Protein AF-A0A940PWK2-F1 (afdb_monomer_lite)

Structure (mmCIF, N/CA/C/O backbone):
data_AF-A0A940PWK2-F1
#
_entry.id   AF-A0A940PWK2-F1
#
loop_
_atom_site.group_PDB
_atom_site.id
_atom_site.type_symbol
_atom_site.label_atom_id
_atom_site.label_alt_id
_atom_site.label_comp_id
_atom_site.label_asym_id
_atom_site.label_entity_id
_atom_site.label_seq_id
_atom_site.pdbx_PDB_ins_code
_atom_site.Cartn_x
_atom_site.Cartn_y
_atom_site.Cartn_z
_atom_site.occupancy
_atom_site.B_iso_or_equiv
_atom_site.auth_seq_id
_atom_site.auth_comp_id
_atom_site.auth_asym_id
_atom_site.auth_atom_id
_atom_site.pdbx_PDB_model_num
ATOM 1 N N . MET A 1 1 ? 14.906 0.070 -26.632 1.00 36.09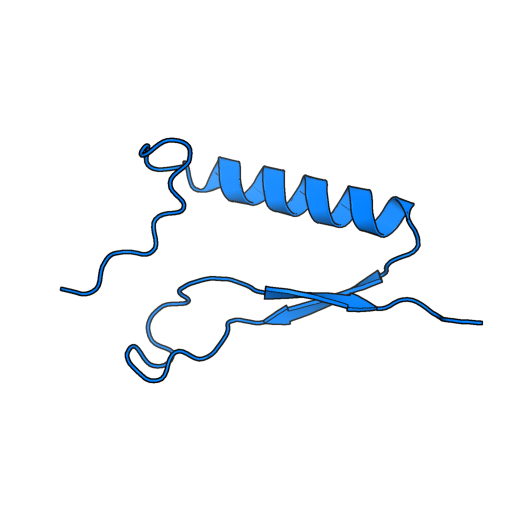 1 MET A N 1
ATOM 2 C CA . MET A 1 1 ? 15.304 0.630 -25.323 1.00 36.09 1 MET A CA 1
ATOM 3 C C . MET A 1 1 ? 14.039 1.151 -24.655 1.00 36.09 1 MET A C 1
ATOM 5 O O . MET A 1 1 ? 13.525 2.178 -25.074 1.00 36.09 1 MET A O 1
ATOM 9 N N . LEU A 1 2 ? 13.447 0.380 -23.740 1.00 35.50 2 LEU A N 1
ATOM 10 C CA . LEU A 1 2 ? 12.229 0.797 -23.036 1.00 35.50 2 LEU A CA 1
ATOM 11 C C . LEU A 1 2 ? 12.611 1.897 -22.035 1.00 35.50 2 LEU A C 1
ATOM 13 O O . LEU A 1 2 ? 13.630 1.736 -21.358 1.00 35.50 2 LEU A O 1
ATOM 17 N N . PRO A 1 3 ? 11.868 3.015 -21.955 1.00 38.84 3 PRO A N 1
ATOM 18 C CA . PRO A 1 3 ? 12.176 4.062 -20.996 1.00 38.84 3 PRO A CA 1
ATOM 19 C C . PRO A 1 3 ? 12.098 3.444 -19.602 1.00 38.84 3 PRO A C 1
ATOM 21 O O . PRO A 1 3 ? 11.042 2.978 -19.182 1.00 38.84 3 PRO A O 1
ATOM 24 N N . SER A 1 4 ? 13.237 3.379 -18.908 1.00 46.28 4 SER A N 1
ATOM 25 C CA . SER A 1 4 ? 13.281 2.965 -17.509 1.00 46.28 4 SER A CA 1
ATOM 26 C C . SER A 1 4 ? 12.258 3.817 -16.766 1.00 46.28 4 SER A C 1
ATOM 28 O O . SER A 1 4 ? 12.392 5.045 -16.784 1.00 46.28 4 SER A O 1
ATOM 30 N N . TYR A 1 5 ? 11.239 3.185 -16.183 1.00 51.34 5 TYR A N 1
ATOM 31 C CA . TYR A 1 5 ? 10.184 3.839 -15.413 1.00 51.34 5 TYR A CA 1
ATOM 32 C C . TYR A 1 5 ? 10.807 4.363 -14.115 1.00 51.34 5 TYR A C 1
ATOM 34 O O . TYR A 1 5 ? 10.735 3.772 -13.047 1.00 51.34 5 TYR A O 1
ATOM 42 N N . GLN A 1 6 ? 11.586 5.429 -14.257 1.00 54.28 6 GLN A N 1
ATOM 43 C CA . GLN A 1 6 ? 12.200 6.150 -13.166 1.00 54.28 6 GLN A CA 1
ATOM 44 C C . GLN A 1 6 ? 11.112 7.075 -12.661 1.00 54.28 6 GLN A C 1
ATOM 46 O O . GLN A 1 6 ? 10.692 7.974 -13.391 1.00 54.28 6 GLN A O 1
ATOM 51 N N . THR A 1 7 ? 10.652 6.864 -11.432 1.00 56.94 7 THR A N 1
ATOM 52 C CA . THR A 1 7 ? 9.859 7.866 -10.727 1.00 56.94 7 THR A CA 1
ATOM 53 C C . THR A 1 7 ? 10.704 9.135 -10.731 1.00 56.94 7 THR A C 1
ATOM 55 O O . THR A 1 7 ? 11.775 9.176 -10.122 1.00 56.94 7 THR A O 1
ATOM 58 N N . ARG A 1 8 ? 10.313 10.121 -11.541 1.00 59.06 8 ARG A N 1
ATOM 59 C CA . AR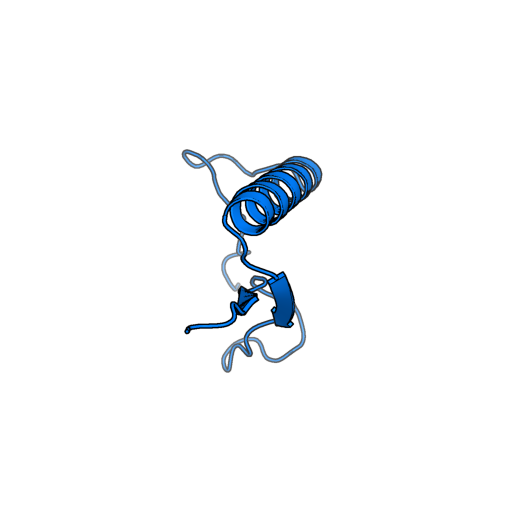G A 1 8 ? 11.011 11.400 -11.622 1.00 59.06 8 ARG A CA 1
ATOM 60 C C . ARG A 1 8 ? 10.199 12.426 -10.867 1.00 59.06 8 ARG A C 1
ATOM 62 O O . ARG A 1 8 ? 9.060 12.696 -11.234 1.00 59.06 8 ARG A O 1
ATOM 69 N N . LYS A 1 9 ? 10.794 13.021 -9.840 1.00 61.31 9 LYS A N 1
ATOM 70 C CA . LYS A 1 9 ? 10.228 14.190 -9.166 1.00 61.31 9 LYS A CA 1
ATOM 71 C C . LYS A 1 9 ? 10.903 15.413 -9.772 1.00 61.31 9 LYS A C 1
ATOM 73 O O . LYS A 1 9 ? 12.123 15.525 -9.713 1.00 61.31 9 LYS A O 1
ATOM 78 N N . ASN A 1 10 ? 10.134 16.277 -10.433 1.00 64.62 10 ASN A N 1
ATOM 79 C CA . ASN A 1 10 ? 10.645 17.465 -11.132 1.00 64.62 10 ASN A CA 1
ATOM 80 C C . ASN A 1 10 ? 11.773 17.155 -12.143 1.00 64.62 10 ASN A C 1
ATOM 82 O O . ASN A 1 10 ? 12.736 17.903 -12.265 1.00 64.62 10 ASN A O 1
ATOM 86 N N . GLY A 1 11 ? 11.690 16.016 -12.841 1.00 65.50 11 GLY A N 1
ATOM 87 C CA . GLY A 1 11 ? 12.700 15.606 -13.827 1.00 65.50 11 GLY A CA 1
ATOM 88 C C . GLY A 1 11 ? 13.969 14.961 -13.250 1.00 65.50 11 GLY A C 1
ATOM 89 O O . GLY A 1 11 ? 14.804 14.499 -14.032 1.00 65.50 11 GLY A O 1
ATOM 90 N N . LEU A 1 12 ? 14.090 14.849 -11.922 1.00 60.09 12 LEU A N 1
ATOM 91 C CA . LEU A 1 12 ? 15.223 14.226 -11.231 1.00 60.09 12 LEU A CA 1
ATOM 92 C C . LEU A 1 12 ? 14.943 12.762 -10.885 1.00 60.09 12 LEU A C 1
ATOM 94 O O . LEU A 1 12 ? 13.830 12.410 -10.495 1.00 60.09 12 LEU A O 1
ATOM 98 N N . LYS A 1 13 ? 15.969 11.910 -11.003 1.00 61.56 13 LYS A N 1
ATOM 99 C CA . LYS A 1 13 ? 15.904 10.497 -10.608 1.00 61.56 13 LYS A CA 1
ATOM 100 C C . LYS A 1 13 ? 15.716 10.406 -9.091 1.00 61.56 13 LYS A C 1
ATOM 102 O O . LYS A 1 13 ? 16.587 10.837 -8.341 1.00 61.56 13 LYS A O 1
ATOM 107 N N . VAL A 1 14 ? 14.593 9.842 -8.658 1.00 65.50 14 VAL A N 1
ATOM 108 C CA . VAL A 1 14 ? 14.296 9.622 -7.236 1.00 65.50 14 VAL A CA 1
ATOM 109 C C . VAL A 1 14 ? 15.158 8.473 -6.707 1.00 65.50 14 VAL A C 1
ATOM 111 O O . VAL A 1 14 ? 15.423 7.497 -7.421 1.00 65.50 14 VAL A O 1
ATOM 114 N N . ARG A 1 15 ? 15.640 8.592 -5.464 1.00 61.56 15 ARG A N 1
ATOM 115 C CA . ARG A 1 15 ? 16.412 7.516 -4.820 1.00 61.56 15 ARG A CA 1
ATOM 116 C C . ARG A 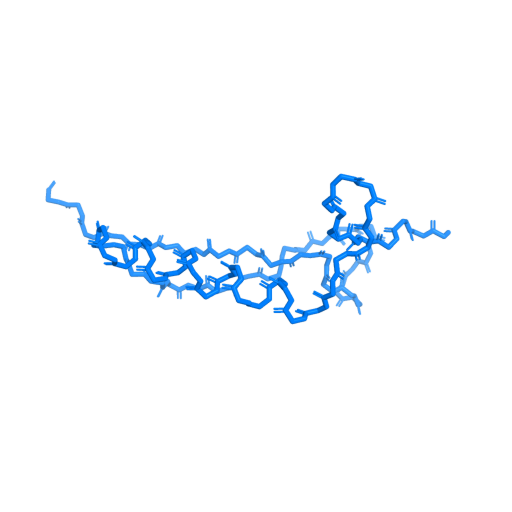1 15 ? 15.474 6.368 -4.415 1.00 61.56 15 ARG A C 1
ATOM 118 O O . ARG A 1 15 ? 14.377 6.649 -3.944 1.00 61.56 15 ARG A O 1
ATOM 125 N N . PRO A 1 16 ? 15.894 5.091 -4.494 1.00 60.34 16 PRO A N 1
ATOM 126 C CA . PRO A 1 16 ? 15.049 3.959 -4.088 1.00 60.34 16 PRO A CA 1
ATOM 127 C C . PRO A 1 16 ? 14.461 4.074 -2.666 1.00 60.34 16 PRO A C 1
ATOM 129 O O . PRO A 1 16 ? 13.307 3.718 -2.436 1.00 60.34 16 PRO A O 1
ATOM 132 N N . ASN A 1 17 ? 15.212 4.642 -1.717 1.00 63.31 17 ASN A N 1
ATOM 133 C CA . ASN A 1 17 ? 14.723 4.848 -0.348 1.00 63.31 17 ASN A CA 1
ATOM 134 C C . ASN A 1 17 ? 13.648 5.943 -0.239 1.00 63.31 17 ASN A C 1
ATOM 136 O O . ASN A 1 17 ? 12.803 5.871 0.645 1.00 63.31 17 ASN A O 1
ATOM 140 N N . GLU A 1 18 ? 13.638 6.937 -1.132 1.00 62.78 18 GLU A N 1
ATOM 141 C CA . GLU A 1 18 ? 12.616 7.997 -1.120 1.00 62.78 18 GLU A CA 1
ATOM 142 C C . GLU A 1 18 ? 11.252 7.460 -1.556 1.00 62.78 18 GLU A C 1
ATOM 144 O O . GLU A 1 18 ? 10.229 7.866 -1.012 1.00 62.78 18 GLU A O 1
ATOM 149 N N . THR A 1 19 ? 11.223 6.500 -2.486 1.00 73.88 19 THR A N 1
ATOM 150 C CA . THR A 1 19 ? 9.975 5.820 -2.859 1.00 73.88 19 THR A CA 1
ATOM 151 C C . THR A 1 19 ? 9.435 4.933 -1.739 1.00 73.88 19 THR A C 1
ATOM 153 O O . THR A 1 19 ? 8.223 4.846 -1.578 1.00 73.88 19 THR A O 1
ATOM 156 N N . PHE A 1 20 ? 10.308 4.311 -0.938 1.00 77.94 20 PHE A N 1
ATOM 157 C CA . PHE A 1 20 ? 9.882 3.474 0.187 1.00 77.94 20 PHE A CA 1
ATOM 158 C C . PHE A 1 20 ? 9.202 4.292 1.292 1.00 77.94 20 PHE A C 1
ATOM 160 O O . PHE A 1 20 ? 8.090 3.955 1.700 1.00 77.94 20 PHE A O 1
ATOM 167 N N . GLU A 1 21 ? 9.833 5.379 1.746 1.00 83.31 21 GLU A N 1
ATOM 168 C CA . GLU A 1 21 ? 9.264 6.219 2.811 1.00 83.31 21 GLU A CA 1
ATOM 169 C C . GLU A 1 21 ? 7.957 6.889 2.379 1.00 83.31 21 GLU A C 1
ATOM 171 O O . GLU A 1 21 ? 7.021 6.990 3.170 1.00 83.31 21 GLU A O 1
ATOM 176 N N . GLU A 1 22 ? 7.842 7.275 1.108 1.00 82.00 22 GLU A N 1
ATOM 177 C CA . GLU A 1 22 ? 6.596 7.832 0.585 1.00 82.00 22 GLU A CA 1
ATOM 178 C C . GLU A 1 22 ? 5.470 6.788 0.549 1.00 82.00 22 GLU A C 1
ATOM 180 O O . GLU A 1 22 ? 4.352 7.074 0.978 1.00 82.00 22 GLU A O 1
ATOM 185 N N . CYS A 1 23 ? 5.757 5.553 0.120 1.00 82.06 23 CYS A N 1
ATOM 186 C CA . CYS A 1 23 ? 4.786 4.459 0.196 1.00 82.06 23 CYS A CA 1
ATOM 187 C C . CYS A 1 23 ? 4.355 4.185 1.641 1.00 82.06 23 CYS A C 1
ATOM 189 O O . CYS A 1 23 ? 3.161 4.039 1.904 1.00 82.06 23 CYS A O 1
ATOM 191 N N . ARG A 1 24 ? 5.307 4.155 2.583 1.00 87.62 24 ARG A N 1
ATOM 192 C CA . ARG A 1 24 ? 5.016 3.983 4.010 1.00 87.62 24 ARG A CA 1
ATOM 193 C C . ARG A 1 24 ? 4.095 5.090 4.521 1.00 87.62 24 ARG A C 1
ATOM 195 O O . ARG A 1 24 ? 3.100 4.790 5.173 1.00 87.62 24 ARG A O 1
ATOM 202 N N . ARG A 1 25 ? 4.395 6.349 4.190 1.00 92.38 25 ARG A N 1
ATOM 203 C CA . ARG A 1 25 ? 3.589 7.515 4.576 1.00 92.38 25 ARG A CA 1
ATOM 204 C C . ARG A 1 25 ? 2.155 7.414 4.059 1.00 92.38 25 ARG A C 1
ATOM 206 O O . ARG A 1 25 ? 1.229 7.643 4.830 1.00 92.38 25 ARG A O 1
ATOM 213 N N . ILE A 1 26 ? 1.974 7.054 2.786 1.00 89.62 26 ILE A N 1
ATOM 214 C CA . ILE A 1 26 ? 0.646 6.884 2.173 1.00 89.62 26 ILE A CA 1
ATOM 215 C C . ILE A 1 26 ? -0.131 5.771 2.880 1.00 89.62 26 ILE A C 1
ATOM 217 O O . ILE A 1 26 ? -1.258 5.997 3.301 1.00 89.62 26 ILE A O 1
ATOM 221 N N . ILE A 1 27 ? 0.477 4.595 3.072 1.00 91.38 27 ILE A N 1
ATOM 222 C CA . ILE A 1 27 ? -0.188 3.461 3.732 1.00 91.38 27 ILE A CA 1
ATOM 223 C C . ILE A 1 27 ? -0.648 3.833 5.146 1.00 91.38 27 ILE A C 1
ATOM 225 O O . ILE A 1 27 ? -1.780 3.523 5.511 1.00 91.38 27 ILE A O 1
ATOM 229 N N . THR A 1 28 ? 0.195 4.516 5.925 1.00 95.06 28 THR A N 1
ATOM 230 C CA . THR A 1 28 ? -0.177 4.969 7.273 1.00 95.06 28 THR A CA 1
ATOM 231 C C . THR A 1 28 ? -1.328 5.978 7.236 1.00 95.06 28 THR A C 1
ATOM 233 O O . THR A 1 28 ? -2.287 5.821 7.985 1.00 95.06 28 THR A O 1
ATOM 236 N N . ALA A 1 29 ? -1.278 6.972 6.344 1.00 95.38 29 ALA A N 1
ATOM 237 C CA . ALA A 1 29 ? -2.311 8.007 6.248 1.00 95.38 29 ALA A CA 1
ATOM 238 C C . ALA A 1 29 ? -3.679 7.459 5.796 1.00 95.38 29 ALA A C 1
ATOM 240 O O . ALA A 1 29 ? -4.721 7.935 6.243 1.00 95.38 29 ALA A O 1
ATOM 241 N N . GLU A 1 30 ? -3.700 6.454 4.917 1.00 94.75 30 GLU A N 1
ATOM 242 C CA . GLU A 1 30 ? -4.942 5.768 4.537 1.00 94.75 30 GLU A CA 1
ATOM 243 C C . GLU A 1 30 ? -5.472 4.892 5.684 1.00 94.75 30 GLU A C 1
ATOM 245 O O . GLU A 1 30 ? -6.679 4.856 5.934 1.00 94.75 30 GLU A O 1
ATOM 250 N N . ALA A 1 31 ? -4.579 4.241 6.439 1.00 94.12 31 ALA A N 1
ATOM 251 C CA . ALA A 1 31 ? -4.956 3.453 7.613 1.00 94.12 31 ALA A CA 1
ATOM 252 C C . ALA A 1 31 ? -5.623 4.295 8.710 1.00 94.12 31 ALA A C 1
ATOM 254 O O . ALA A 1 31 ? -6.618 3.866 9.294 1.00 94.12 31 ALA A O 1
ATOM 255 N N . GLU A 1 32 ? -5.142 5.517 8.938 1.00 96.12 32 GLU A N 1
ATOM 256 C CA . GLU A 1 32 ? -5.767 6.485 9.854 1.00 96.12 32 GLU A CA 1
ATOM 257 C C . GLU A 1 32 ? -7.191 6.883 9.425 1.00 96.12 32 GLU A C 1
ATOM 259 O O . GLU A 1 32 ? -8.018 7.234 10.265 1.00 96.12 32 GLU A O 1
ATOM 264 N N . GLN A 1 33 ? -7.514 6.771 8.133 1.00 93.81 33 GLN A N 1
ATOM 265 C CA . GLN A 1 33 ? -8.849 7.027 7.574 1.00 93.81 33 GLN A CA 1
ATOM 266 C C . GLN A 1 33 ? -9.752 5.776 7.555 1.00 93.81 33 GLN A C 1
ATOM 268 O O . GLN A 1 33 ? -10.832 5.786 6.953 1.00 93.81 33 GLN A O 1
ATOM 273 N N . GLY A 1 34 ? -9.320 4.688 8.199 1.00 94.31 34 GLY A N 1
ATOM 274 C CA . GLY A 1 34 ? -10.071 3.437 8.306 1.00 94.31 34 GLY A CA 1
ATOM 275 C C . GLY A 1 34 ? -9.932 2.507 7.100 1.00 94.31 34 GLY A C 1
ATOM 276 O O . GLY A 1 34 ? -10.663 1.520 7.009 1.00 94.31 34 GLY 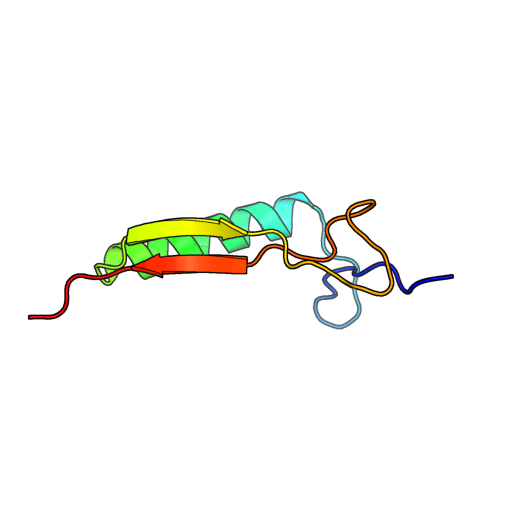A O 1
ATOM 277 N N . TRP A 1 35 ? -9.019 2.787 6.168 1.00 96.19 35 TRP A N 1
ATOM 278 C CA . TRP A 1 35 ? -8.706 1.864 5.080 1.00 96.19 35 TRP A CA 1
ATOM 279 C C . TRP A 1 35 ? -7.723 0.784 5.536 1.00 96.19 35 TRP A C 1
ATOM 281 O O . TRP A 1 35 ? -6.731 1.048 6.206 1.00 96.19 35 TRP A O 1
ATOM 291 N N . ARG A 1 36 ? -7.944 -0.457 5.115 1.00 94.88 36 ARG A N 1
ATOM 292 C CA . ARG A 1 36 ? -7.031 -1.577 5.348 1.00 94.88 36 ARG A CA 1
ATOM 293 C C . ARG A 1 36 ? -6.280 -1.904 4.069 1.00 94.88 36 ARG A C 1
ATOM 295 O O . ARG A 1 36 ? -6.890 -2.109 3.023 1.00 94.88 36 ARG A O 1
ATOM 302 N N . LEU A 1 37 ? -4.954 -1.998 4.147 1.00 93.81 37 LEU A N 1
ATOM 303 C CA . LEU A 1 37 ? -4.157 -2.518 3.038 1.00 93.81 37 LEU A CA 1
ATOM 304 C C . LEU A 1 37 ? -4.574 -3.967 2.751 1.00 93.81 37 LEU A C 1
ATOM 306 O O . LEU A 1 37 ? -4.435 -4.836 3.612 1.00 93.81 37 LEU A O 1
ATOM 310 N N . LYS A 1 38 ? -5.063 -4.220 1.536 1.00 94.62 38 LYS A N 1
ATOM 311 C CA . LYS A 1 38 ? -5.503 -5.544 1.086 1.00 94.62 38 LYS A CA 1
ATOM 312 C C . LYS A 1 38 ? -4.406 -6.274 0.324 1.00 94.62 38 LYS A C 1
ATOM 314 O O . LYS A 1 38 ? -4.152 -7.448 0.577 1.00 94.62 38 LYS A O 1
ATOM 319 N N . GLN A 1 39 ? -3.790 -5.598 -0.645 1.00 90.94 39 GLN A N 1
ATOM 320 C CA . GLN A 1 39 ? -2.853 -6.233 -1.566 1.00 90.94 39 GLN A CA 1
ATOM 321 C C . GLN A 1 39 ? -1.925 -5.209 -2.220 1.00 90.94 39 GLN A C 1
ATOM 323 O O . G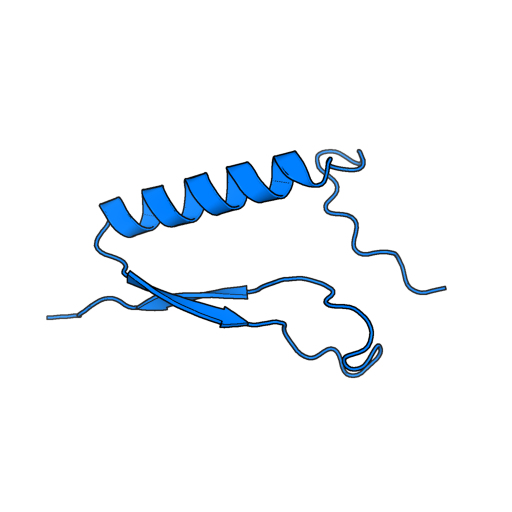LN A 1 39 ? -2.324 -4.082 -2.502 1.00 90.94 39 GLN A O 1
ATOM 328 N N . THR A 1 40 ? -0.701 -5.631 -2.527 1.00 87.69 40 THR A N 1
ATOM 329 C CA . THR A 1 40 ? 0.161 -4.972 -3.509 1.00 87.69 40 THR A CA 1
ATOM 330 C C . THR A 1 40 ? 0.213 -5.821 -4.775 1.00 87.69 40 THR A C 1
ATOM 332 O O . THR A 1 40 ? 0.398 -7.037 -4.719 1.00 87.69 40 THR A O 1
ATOM 335 N N . VAL A 1 41 ? 0.003 -5.195 -5.929 1.00 85.38 41 VAL A N 1
ATOM 336 C CA . VAL A 1 41 ? -0.025 -5.871 -7.230 1.00 85.38 41 VAL A CA 1
ATOM 337 C C . VAL A 1 41 ? 1.034 -5.256 -8.125 1.00 85.38 41 VAL A C 1
ATOM 339 O O . VAL A 1 41 ? 1.175 -4.037 -8.198 1.00 85.38 41 VAL A O 1
ATOM 342 N N . THR A 1 42 ? 1.771 -6.096 -8.838 1.00 81.44 42 THR A N 1
ATOM 343 C CA . THR A 1 42 ? 2.557 -5.654 -9.987 1.00 81.44 42 THR A CA 1
ATOM 344 C C . THR A 1 42 ? 1.655 -5.731 -11.215 1.00 81.44 42 THR A C 1
ATOM 346 O O . THR A 1 42 ? 1.328 -6.843 -11.635 1.00 81.44 42 THR A O 1
ATOM 349 N N . PRO A 1 43 ? 1.209 -4.600 -11.789 1.00 74.25 43 PRO A N 1
ATOM 350 C CA . PRO A 1 43 ? 0.383 -4.644 -12.982 1.00 74.25 43 PRO A CA 1
ATOM 351 C C . PRO A 1 43 ? 1.157 -5.298 -14.125 1.00 74.25 43 PRO A C 1
ATOM 353 O O . PRO A 1 43 ? 2.331 -4.996 -14.367 1.00 74.25 43 PRO A O 1
ATOM 356 N N . PHE A 1 44 ? 0.482 -6.204 -14.827 1.00 72.88 44 PHE A N 1
ATOM 357 C CA . PHE A 1 44 ? 1.040 -6.845 -16.004 1.00 72.88 44 PHE A CA 1
ATOM 358 C C . PHE A 1 44 ? 1.181 -5.818 -17.126 1.00 72.88 44 PHE A C 1
ATOM 360 O O . PHE A 1 44 ? 0.234 -5.104 -17.454 1.00 72.88 44 PHE A O 1
ATOM 367 N N . ASN A 1 45 ? 2.368 -5.747 -17.723 1.00 72.81 45 ASN A N 1
ATOM 368 C CA . ASN A 1 45 ? 2.589 -4.951 -18.918 1.00 72.81 45 ASN A CA 1
ATOM 369 C C . ASN A 1 45 ? 2.801 -5.881 -20.109 1.00 72.81 45 ASN A C 1
ATOM 371 O O . ASN A 1 45 ? 3.847 -6.515 -20.224 1.00 72.81 45 ASN A O 1
ATOM 375 N N . GLU A 1 46 ? 1.839 -5.905 -21.028 1.00 72.44 46 GLU A N 1
ATOM 376 C CA . GLU A 1 46 ? 1.868 -6.763 -22.221 1.00 72.44 46 GLU A CA 1
ATOM 377 C C . GLU A 1 46 ? 3.111 -6.555 -23.101 1.00 72.44 46 GLU A C 1
ATOM 379 O O . GLU A 1 46 ? 3.556 -7.483 -23.769 1.00 72.44 46 GLU A O 1
ATOM 384 N N . LYS A 1 47 ? 3.714 -5.358 -23.088 1.00 71.62 47 LYS A N 1
ATOM 385 C CA . LYS A 1 47 ? 4.894 -5.033 -23.906 1.00 71.62 47 LYS A CA 1
ATOM 386 C C . LYS A 1 47 ? 6.214 -5.496 -23.288 1.00 71.62 47 LYS A C 1
ATOM 388 O O . LYS A 1 47 ? 7.185 -5.661 -24.020 1.00 71.62 47 LYS A O 1
ATOM 393 N N . ILE A 1 48 ? 6.284 -5.633 -21.962 1.00 68.81 48 ILE A N 1
ATOM 394 C CA . ILE A 1 48 ? 7.531 -5.931 -21.224 1.00 68.81 48 ILE A CA 1
ATOM 395 C C . ILE A 1 48 ? 7.462 -7.308 -20.532 1.00 68.81 48 ILE A C 1
ATOM 397 O O . ILE A 1 48 ? 8.482 -7.859 -20.119 1.00 68.81 48 ILE A O 1
ATOM 401 N N . GLY A 1 49 ? 6.271 -7.905 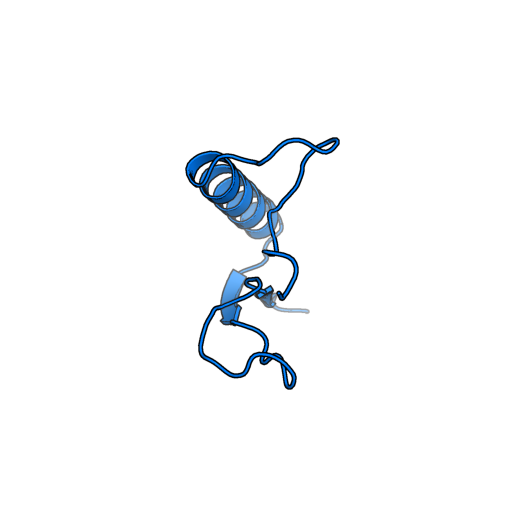-20.449 1.00 64.69 49 GLY A N 1
ATOM 402 C CA . GLY A 1 49 ? 6.030 -9.139 -19.713 1.00 64.69 49 GLY A CA 1
ATOM 403 C C . GLY A 1 49 ? 6.291 -8.975 -18.211 1.00 64.69 49 GLY A C 1
ATOM 404 O O . GLY A 1 49 ? 6.290 -7.871 -17.671 1.00 64.69 49 GLY A O 1
ATOM 405 N N . VAL A 1 50 ? 6.537 -10.091 -17.524 1.00 62.16 50 VAL A N 1
ATOM 406 C CA . VAL A 1 50 ? 6.797 -10.136 -16.067 1.00 62.16 50 VAL A CA 1
ATOM 407 C C . VAL A 1 50 ? 8.268 -9.820 -15.728 1.00 62.16 50 VAL A C 1
ATOM 409 O O . VAL A 1 50 ? 8.662 -9.847 -14.569 1.00 62.16 50 VAL A O 1
ATOM 412 N N . LEU A 1 51 ? 9.112 -9.521 -16.725 1.00 59.06 51 LEU A N 1
ATOM 413 C CA . LEU A 1 51 ? 10.568 -9.483 -16.548 1.00 59.06 51 LEU A CA 1
ATOM 414 C C . LEU A 1 51 ? 11.038 -8.359 -15.605 1.00 59.06 51 LEU A C 1
ATOM 416 O O . LEU A 1 51 ? 12.036 -8.525 -14.908 1.00 59.06 51 LEU A O 1
ATOM 420 N N . VAL A 1 52 ? 10.335 -7.218 -15.584 1.00 61.47 52 VAL A N 1
ATOM 421 C CA . VAL A 1 52 ? 10.645 -6.089 -14.694 1.00 61.47 52 VAL A CA 1
ATOM 422 C C . VAL A 1 52 ? 9.346 -5.404 -14.241 1.00 61.47 52 VAL A C 1
ATOM 424 O O . VAL A 1 52 ? 8.614 -4.898 -15.096 1.00 61.47 52 VAL A O 1
ATOM 427 N N . PRO A 1 53 ? 9.045 -5.340 -12.928 1.00 62.81 53 PRO A N 1
ATOM 428 C CA . PRO A 1 53 ? 7.893 -4.598 -12.422 1.00 62.81 53 PRO A CA 1
ATOM 429 C C . PRO A 1 53 ? 8.070 -3.101 -12.712 1.00 62.81 53 PRO A C 1
ATOM 431 O O . PRO A 1 53 ? 8.993 -2.461 -12.211 1.00 62.81 53 PRO A O 1
ATOM 434 N N . ILE A 1 54 ? 7.190 -2.541 -13.543 1.00 66.88 54 ILE A N 1
ATOM 435 C CA . ILE A 1 54 ? 7.231 -1.124 -13.951 1.00 66.88 54 ILE A CA 1
ATOM 436 C C . ILE A 1 54 ? 6.761 -0.217 -12.811 1.00 66.88 54 ILE A C 1
ATOM 438 O O . ILE A 1 54 ? 7.263 0.890 -12.629 1.00 66.88 54 ILE A O 1
ATOM 442 N N . CYS A 1 55 ? 5.794 -0.696 -12.038 1.00 71.06 55 CYS A N 1
ATOM 443 C CA . CYS A 1 55 ? 5.281 -0.044 -10.849 1.00 71.06 55 CYS A CA 1
ATOM 444 C C . CYS A 1 55 ? 4.646 -1.086 -9.920 1.00 71.06 55 CYS A C 1
ATOM 446 O O . CYS A 1 55 ? 4.555 -2.270 -10.253 1.00 71.06 55 CYS A O 1
ATOM 448 N N . TYR A 1 56 ? 4.206 -0.623 -8.754 1.00 77.00 56 TYR A N 1
ATOM 449 C CA . TYR A 1 56 ? 3.332 -1.368 -7.861 1.00 77.00 56 TYR A CA 1
ATOM 450 C C . TYR A 1 56 ? 2.035 -0.585 -7.697 1.00 77.00 56 TYR A C 1
ATOM 452 O O . TYR A 1 56 ? 2.056 0.638 -7.549 1.00 77.00 56 TYR A O 1
ATOM 460 N N . GLN A 1 57 ? 0.916 -1.295 -7.719 1.00 82.88 57 GLN A N 1
ATOM 461 C CA . GLN A 1 57 ? -0.388 -0.781 -7.341 1.00 82.88 57 GLN A CA 1
ATOM 462 C C . GLN A 1 57 ? -0.701 -1.253 -5.922 1.00 82.88 57 GLN A C 1
ATOM 464 O O . GLN A 1 57 ? -0.548 -2.432 -5.607 1.00 82.88 57 GLN A O 1
ATOM 469 N N . ILE A 1 58 ? -1.132 -0.331 -5.067 1.00 88.25 58 ILE A N 1
ATOM 470 C CA . ILE A 1 58 ? -1.529 -0.614 -3.688 1.00 88.25 58 ILE A CA 1
ATOM 471 C C . ILE A 1 58 ? -3.058 -0.607 -3.645 1.00 88.25 58 ILE A C 1
ATOM 473 O O . ILE A 1 58 ? -3.681 0.369 -4.058 1.00 88.25 58 ILE A O 1
ATOM 477 N N . ILE A 1 59 ? -3.656 -1.705 -3.192 1.00 91.62 59 ILE A N 1
ATOM 478 C CA . ILE A 1 59 ? -5.106 -1.884 -3.097 1.00 91.62 59 ILE A CA 1
ATOM 479 C C . ILE A 1 59 ? -5.501 -1.830 -1.626 1.00 91.62 59 ILE A C 1
ATOM 481 O O . ILE A 1 59 ? -5.016 -2.626 -0.818 1.00 91.62 59 ILE A O 1
ATOM 485 N N . PHE A 1 60 ? -6.418 -0.923 -1.306 1.00 95.19 60 PHE A N 1
ATOM 486 C CA . PHE A 1 60 ? -7.036 -0.807 0.006 1.00 95.19 60 PHE A CA 1
ATOM 487 C C . PHE A 1 60 ? -8.480 -1.302 -0.032 1.00 95.19 60 PHE A C 1
ATOM 489 O O . PHE A 1 60 ? -9.148 -1.249 -1.064 1.00 95.19 60 PHE A O 1
ATOM 496 N N . GLU A 1 61 ? -8.967 -1.768 1.107 1.00 95.88 61 GLU A N 1
ATOM 497 C CA . GLU A 1 61 ? -10.374 -2.071 1.329 1.00 95.88 61 GLU A CA 1
ATOM 498 C C . GLU A 1 61 ? -10.865 -1.378 2.593 1.00 95.88 61 GLU A C 1
ATOM 500 O O . GLU A 1 61 ? -10.089 -1.075 3.496 1.00 95.88 61 GLU A O 1
ATOM 505 N N . ARG A 1 62 ? -12.164 -1.123 2.657 1.00 94.25 62 ARG A N 1
ATOM 506 C CA . ARG A 1 62 ? -12.818 -0.560 3.830 1.00 94.25 62 ARG A CA 1
ATOM 507 C C . ARG A 1 62 ? -14.210 -1.146 3.915 1.00 94.25 62 ARG A C 1
ATOM 509 O O . ARG A 1 62 ? -14.863 -1.328 2.890 1.00 94.25 62 ARG A O 1
ATOM 516 N N . GLU A 1 63 ? -14.640 -1.440 5.129 1.00 90.38 63 GLU A N 1
ATOM 517 C CA . GLU A 1 63 ? -16.015 -1.837 5.381 1.00 90.38 63 GLU A CA 1
ATOM 518 C C . GLU A 1 63 ? -16.929 -0.629 5.148 1.00 90.38 63 GLU A C 1
ATOM 520 O O . GLU A 1 63 ? -16.713 0.455 5.693 1.00 90.38 63 GLU A O 1
ATOM 525 N N . THR A 1 64 ? -17.909 -0.790 4.268 1.00 83.19 64 THR A N 1
ATOM 526 C CA . THR A 1 64 ? -18.951 0.206 4.027 1.00 83.19 64 THR A CA 1
ATOM 527 C C . THR A 1 64 ? -20.211 -0.264 4.731 1.00 83.19 64 THR A C 1
ATOM 529 O O . THR A 1 64 ? -20.689 -1.356 4.426 1.00 83.19 64 THR A O 1
ATOM 532 N N . LEU A 1 65 ? -20.698 0.547 5.672 1.00 68.38 65 LEU A N 1
ATOM 533 C CA . LEU A 1 65 ? -21.996 0.371 6.324 1.00 68.38 65 LEU A CA 1
ATOM 534 C C . LEU A 1 65 ? -23.147 0.568 5.333 1.00 68.38 65 LEU A C 1
ATOM 536 O O . LEU A 1 65 ? -23.007 1.447 4.450 1.00 68.38 65 LEU A O 1
#

Secondary structure (DSSP, 8-state):
-------EETTEEPPHHHHHHHHHHHHHHHHHTT-EEEEEE----TTTTTSS----EEEEE----

Foldseek 3Di:
DPPQLAPDDVNHRDDPVVVVVVVVVVQVVVVVVQKDFDDKDQDADPVPGPPDRSDIDTDIDHDDD

Sequence (65 aa):
MLPSYQTRKNGLKVRPNETFEECRRIITAEAEQGWRLKQTVTPFNEKIGVLVPICYQIIFERETL

Radius of gyration: 14.66 Å; chains: 1; bounding box: 38×28×35 Å

pLDDT: mean 75.41, std 16.37, range [35.5, 96.19]